Protein AF-A0A2L0AVS9-F1 (afdb_monomer_lite)

pLDDT: mean 85.57, std 12.65, range [37.66, 96.75]

InterPro domains:
  IPR000717 Proteasome component (PCI) domain [PF01399] (57-110)
  IPR000717 Proteasome component (PCI) domain [PS50250] (1-110)
  IPR016650 Eukaryotic translation initiation factor 3 subunit E [PTHR10317] (1-110)

Secondary structure (DSSP, 8-state):
-HHHHHHHHH-TT-HHHHHHHHHHHHHHTTT---HHHHHHHIIIII--HHHHHHHHHHHHHHHHT-TTTGGGHHHHHHHHHHHHHHHHHHH-SS--HHHHHHHHT--TT-

Foldseek 3Di:
DVVLLLVCLLPVVPPVVLVVLLVVLVVCVVPDDDLSSVLSCCVPPVVPLVSNVVSLVVVLVVQCPDPVRVVCSVSSSVSSLVSSVVSVPVVDPDDDLVNVCVSSVDDSVD

Organism: NCBI:txid2055427

Sequence (110 aa):
FRYLATAVIINRGRRSALKDLVKVIQQESYTYRDPITEFLEHLYVNFDFDGARQKLHECQTVLFNDFFLISCLDEFVENARLMIFETFCRIHQCISINMLAEKLNMNPDE

Structure (mmCIF, N/CA/C/O backbone):
data_AF-A0A2L0AVS9-F1
#
_entry.id   AF-A0A2L0AVS9-F1
#
loop_
_atom_site.group_PDB
_atom_site.id
_atom_site.type_symbol
_atom_site.label_atom_id
_atom_site.label_alt_id
_atom_site.label_comp_id
_atom_site.label_asym_id
_atom_site.label_entity_id
_atom_site.label_seq_id
_atom_site.pdbx_PDB_ins_code
_atom_site.Cartn_x
_atom_site.Cartn_y
_atom_site.Cartn_z
_atom_site.occupancy
_atom_site.B_iso_or_equiv
_atom_site.auth_seq_id
_atom_site.auth_comp_id
_atom_site.auth_asym_id
_atom_site.auth_atom_id
_atom_site.pdbx_PDB_model_num
ATOM 1 N N . PHE A 1 1 ? -2.432 -7.915 -11.779 1.00 81.00 1 PHE A N 1
ATOM 2 C CA . PHE A 1 1 ? -3.039 -7.103 -10.700 1.00 81.00 1 PHE A CA 1
ATOM 3 C C . PHE A 1 1 ? -2.221 -5.882 -10.309 1.00 81.00 1 PHE A C 1
ATOM 5 O O . PHE A 1 1 ? -2.837 -4.851 -10.077 1.00 81.00 1 PHE A O 1
ATOM 12 N N . ARG A 1 2 ? -0.879 -5.956 -10.322 1.00 90.12 2 ARG A N 1
ATOM 13 C CA . ARG A 1 2 ? 0.038 -4.843 -10.019 1.00 90.12 2 ARG A CA 1
ATOM 14 C C . ARG A 1 2 ? -0.424 -3.468 -10.528 1.00 90.12 2 ARG A C 1
ATOM 16 O O . ARG A 1 2 ? -0.809 -2.638 -9.720 1.00 90.12 2 ARG A O 1
ATOM 23 N N . TYR A 1 3 ? -0.494 -3.260 -11.847 1.00 92.94 3 TYR A N 1
ATOM 24 C CA . TYR A 1 3 ? -0.846 -1.954 -12.435 1.00 92.94 3 TYR A CA 1
ATOM 25 C C . TYR A 1 3 ? -2.227 -1.431 -12.018 1.00 92.94 3 TYR A C 1
ATOM 27 O O . TYR A 1 3 ? -2.392 -0.238 -11.782 1.00 92.94 3 TYR A O 1
ATOM 35 N N . LEU A 1 4 ? -3.218 -2.321 -11.889 1.00 91.12 4 LEU A N 1
ATOM 36 C CA . LEU A 1 4 ? -4.551 -1.948 -11.414 1.00 91.12 4 LEU A CA 1
ATOM 37 C C . LEU A 1 4 ? -4.505 -1.511 -9.945 1.00 91.12 4 LEU A C 1
ATOM 39 O O . LEU A 1 4 ? -5.085 -0.486 -9.600 1.00 91.12 4 LEU A O 1
ATOM 43 N N . ALA A 1 5 ? -3.797 -2.260 -9.096 1.00 92.00 5 ALA A N 1
ATOM 44 C CA . ALA A 1 5 ? -3.634 -1.925 -7.686 1.00 92.00 5 ALA A CA 1
ATOM 45 C C . ALA A 1 5 ? -2.885 -0.600 -7.504 1.00 92.00 5 ALA A C 1
ATOM 47 O O . ALA A 1 5 ? -3.348 0.267 -6.765 1.00 92.00 5 ALA A O 1
ATOM 48 N N . THR A 1 6 ? -1.803 -0.392 -8.255 1.00 94.31 6 THR A N 1
ATOM 49 C CA . THR A 1 6 ? -1.066 0.874 -8.288 1.00 94.31 6 THR A CA 1
ATOM 50 C C . THR A 1 6 ? -1.964 2.032 -8.717 1.00 94.31 6 THR A C 1
ATOM 52 O O . THR A 1 6 ? -2.022 3.042 -8.022 1.00 94.31 6 THR A O 1
ATOM 55 N N . ALA A 1 7 ? -2.739 1.879 -9.796 1.00 93.06 7 ALA A N 1
ATOM 56 C CA . ALA A 1 7 ? -3.654 2.919 -10.266 1.00 93.06 7 ALA A CA 1
ATOM 57 C C . ALA A 1 7 ? -4.754 3.261 -9.247 1.00 93.06 7 ALA A C 1
ATOM 59 O O . ALA A 1 7 ? -5.151 4.421 -9.138 1.00 93.06 7 ALA A O 1
ATOM 60 N N . VAL A 1 8 ? -5.250 2.272 -8.496 1.00 92.50 8 VAL A N 1
ATOM 61 C CA . VAL A 1 8 ? -6.240 2.487 -7.428 1.00 92.50 8 VAL A CA 1
ATOM 62 C C . VAL A 1 8 ? -5.626 3.210 -6.228 1.00 92.50 8 VAL A C 1
ATOM 64 O O . VAL A 1 8 ? -6.267 4.106 -5.687 1.00 92.50 8 VAL A O 1
ATOM 67 N N . ILE A 1 9 ? -4.397 2.862 -5.834 1.00 92.56 9 ILE A N 1
ATOM 68 C CA . ILE A 1 9 ? -3.676 3.537 -4.742 1.00 92.56 9 ILE A CA 1
ATOM 69 C C . ILE A 1 9 ? -3.357 4.987 -5.122 1.00 92.56 9 ILE A C 1
ATOM 71 O O . ILE A 1 9 ? -3.524 5.895 -4.311 1.00 92.56 9 ILE A O 1
ATOM 75 N N . ILE A 1 10 ? -2.953 5.222 -6.372 1.00 93.44 10 ILE A N 1
ATOM 76 C CA . ILE A 1 10 ? -2.655 6.561 -6.883 1.00 93.44 10 ILE A CA 1
ATOM 77 C C . ILE A 1 10 ? -3.925 7.421 -6.968 1.00 93.44 10 ILE A C 1
ATOM 79 O O . ILE A 1 10 ? -3.962 8.567 -6.523 1.00 93.44 10 ILE A O 1
ATOM 83 N N . ASN A 1 11 ? -5.014 6.859 -7.492 1.00 88.62 11 ASN A N 1
ATOM 84 C CA . ASN A 1 11 ? -6.247 7.603 -7.709 1.00 88.62 11 ASN A CA 1
ATOM 85 C C . ASN A 1 11 ? -7.207 7.512 -6.512 1.00 88.62 11 ASN A C 1
ATOM 87 O O . ASN A 1 11 ? -8.193 6.765 -6.521 1.00 88.62 11 ASN A O 1
ATOM 91 N N . ARG A 1 12 ? -6.974 8.367 -5.510 1.00 73.31 12 ARG A N 1
ATOM 92 C CA . ARG A 1 12 ? -7.787 8.439 -4.278 1.00 73.31 12 ARG A CA 1
ATOM 93 C C . ARG A 1 12 ? -9.273 8.746 -4.510 1.00 73.31 12 ARG A C 1
ATOM 95 O O . ARG A 1 12 ? -10.100 8.460 -3.646 1.00 73.31 12 ARG A O 1
ATOM 102 N N . GLY A 1 13 ? -9.639 9.304 -5.668 1.00 74.00 13 GLY A N 1
ATOM 103 C CA . GLY A 1 13 ? -11.030 9.596 -6.030 1.00 74.00 13 GLY A CA 1
ATOM 104 C C . GLY A 1 13 ? -11.877 8.345 -6.289 1.00 74.00 13 GLY A C 1
ATOM 105 O O . GLY A 1 13 ? -13.104 8.415 -6.265 1.00 74.00 13 GLY A O 1
ATOM 106 N N . ARG A 1 14 ? -11.252 7.176 -6.496 1.00 73.69 14 ARG A N 1
ATOM 107 C CA . ARG A 1 14 ? -11.936 5.914 -6.823 1.00 73.69 14 ARG A CA 1
ATOM 108 C C . ARG A 1 14 ? -12.041 4.952 -5.638 1.00 73.69 14 ARG A C 1
ATOM 110 O O . ARG A 1 14 ? -11.809 3.753 -5.774 1.00 73.69 14 ARG A O 1
ATOM 117 N N . ARG A 1 15 ? -12.475 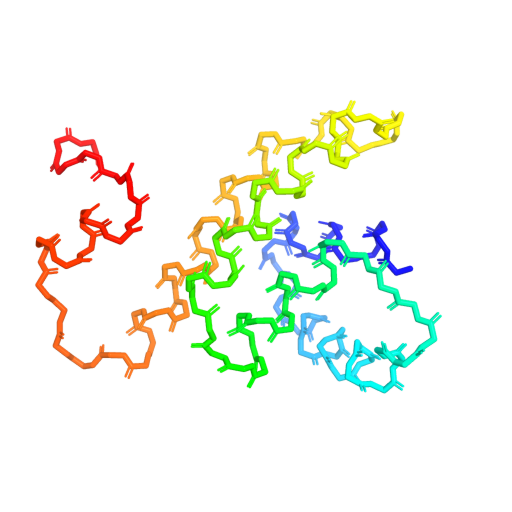5.455 -4.476 1.00 70.62 15 ARG A N 1
ATOM 118 C CA . ARG A 1 15 ? -12.694 4.635 -3.263 1.00 70.62 15 ARG A CA 1
ATOM 119 C C . ARG A 1 15 ? -13.650 3.450 -3.471 1.00 70.62 15 ARG A C 1
ATOM 121 O O . ARG A 1 15 ? -13.509 2.443 -2.786 1.00 70.62 15 ARG A O 1
ATOM 128 N N . SER A 1 16 ? -14.598 3.537 -4.408 1.00 79.81 16 SER A N 1
ATOM 129 C CA . SER A 1 16 ? -15.477 2.409 -4.754 1.00 79.81 16 SER A CA 1
ATOM 130 C C . SER A 1 16 ? -14.704 1.236 -5.365 1.00 79.81 16 SER A C 1
ATOM 132 O O . SER A 1 16 ? -14.916 0.097 -4.959 1.00 79.81 16 SER A O 1
ATOM 134 N N . ALA A 1 17 ? -13.750 1.516 -6.259 1.00 84.88 17 ALA A N 1
ATOM 135 C CA . ALA A 1 17 ? -12.933 0.498 -6.917 1.00 84.88 17 ALA A CA 1
ATOM 136 C C . ALA A 1 17 ? -11.991 -0.224 -5.942 1.00 84.88 17 ALA A C 1
ATOM 138 O O . ALA A 1 17 ? -11.697 -1.399 -6.135 1.00 84.88 17 ALA A O 1
ATOM 139 N N . LEU A 1 18 ? -11.556 0.449 -4.871 1.00 88.19 18 LEU A N 1
ATOM 140 C CA . LEU A 1 18 ? -10.712 -0.153 -3.838 1.00 88.19 18 LEU A CA 1
ATOM 141 C C . LEU A 1 18 ? -11.406 -1.331 -3.143 1.00 88.19 18 LEU A C 1
ATOM 143 O O . LEU A 1 18 ? -10.790 -2.372 -2.939 1.00 88.19 18 LEU A O 1
ATOM 147 N N . LYS A 1 19 ? -12.696 -1.196 -2.817 1.00 87.00 19 LYS A N 1
ATOM 148 C CA . LYS A 1 19 ? -13.450 -2.262 -2.143 1.00 87.00 19 LYS A CA 1
ATOM 149 C C . LYS A 1 19 ? -13.574 -3.509 -3.017 1.00 87.00 19 LYS A C 1
ATOM 151 O O . LYS A 1 19 ? -13.447 -4.622 -2.512 1.00 87.00 19 LYS A O 1
ATOM 156 N N . ASP A 1 20 ? -13.825 -3.323 -4.308 1.00 90.12 20 ASP A N 1
ATOM 157 C CA . ASP A 1 20 ? -13.938 -4.439 -5.245 1.00 90.12 20 ASP A CA 1
ATOM 158 C C . ASP A 1 20 ? -12.569 -5.062 -5.536 1.00 90.12 20 ASP A C 1
ATOM 160 O O . ASP A 1 20 ? -12.451 -6.284 -5.555 1.00 90.12 20 ASP A O 1
ATOM 164 N N . LEU A 1 21 ? -11.514 -4.247 -5.640 1.00 89.75 21 LEU A N 1
ATOM 165 C CA . LEU A 1 21 ? -10.142 -4.732 -5.774 1.00 89.75 21 LEU A CA 1
ATOM 166 C C . LEU A 1 21 ? -9.723 -5.611 -4.587 1.00 89.75 21 LEU A C 1
ATOM 168 O O . LEU A 1 21 ? -9.165 -6.681 -4.805 1.00 89.75 21 LEU A O 1
ATOM 172 N N . VAL A 1 22 ? -10.017 -5.204 -3.347 1.00 90.31 22 VAL A N 1
ATOM 173 C CA . VAL A 1 22 ? -9.688 -6.001 -2.149 1.00 90.31 22 VAL A CA 1
ATOM 174 C C . VAL A 1 22 ? -10.366 -7.373 -2.191 1.00 90.31 22 VAL A C 1
ATOM 176 O O . VAL A 1 22 ? -9.723 -8.376 -1.892 1.00 90.31 22 VAL A O 1
ATOM 179 N N . LYS A 1 23 ? -11.630 -7.450 -2.630 1.00 89.81 23 LYS A N 1
ATOM 180 C CA . LYS A 1 23 ? -12.322 -8.741 -2.792 1.00 89.81 23 LYS A CA 1
ATOM 181 C C . LYS A 1 23 ? -11.642 -9.634 -3.827 1.00 89.81 23 LYS A C 1
ATOM 183 O O . LYS A 1 23 ? -11.506 -10.830 -3.596 1.00 89.81 23 LYS A O 1
ATOM 188 N N . VAL A 1 24 ? -11.221 -9.063 -4.956 1.00 88.81 24 VAL A N 1
ATOM 189 C CA . VAL A 1 24 ? -10.518 -9.818 -6.004 1.00 88.81 24 VAL A CA 1
ATOM 190 C C . VAL A 1 24 ? -9.158 -10.304 -5.502 1.00 88.81 24 VAL A C 1
ATOM 192 O O . VAL A 1 24 ? -8.815 -11.460 -5.722 1.00 88.81 24 VAL A O 1
ATOM 195 N N . ILE A 1 25 ? -8.412 -9.470 -4.768 1.00 88.25 25 ILE A N 1
ATOM 196 C CA . ILE A 1 25 ? -7.135 -9.867 -4.151 1.00 88.25 25 ILE A CA 1
ATOM 197 C C . ILE A 1 25 ? -7.337 -11.068 -3.220 1.00 88.25 25 ILE A C 1
ATOM 199 O O . ILE A 1 25 ? -6.583 -12.028 -3.311 1.00 88.25 25 ILE A O 1
ATOM 203 N N . GLN A 1 26 ? -8.382 -11.065 -2.388 1.00 86.88 26 GLN A N 1
ATOM 204 C CA . GLN A 1 26 ? -8.689 -12.199 -1.507 1.00 86.88 26 GLN A CA 1
ATOM 205 C C . GLN A 1 26 ? -9.014 -13.493 -2.263 1.00 86.88 26 GLN A C 1
ATOM 207 O O . GLN A 1 26 ? -8.714 -14.577 -1.771 1.00 86.88 26 GLN A O 1
ATOM 212 N N . GLN A 1 27 ? -9.647 -13.399 -3.434 1.00 85.19 27 GLN A N 1
ATOM 213 C CA . GLN A 1 27 ? -9.984 -14.568 -4.251 1.00 85.19 27 GLN A CA 1
ATOM 214 C C . GLN A 1 27 ? -8.758 -15.141 -4.976 1.00 85.19 27 GLN A C 1
ATOM 216 O O . GLN A 1 27 ? -8.644 -16.355 -5.123 1.00 85.19 27 GLN A O 1
ATOM 221 N N . GLU A 1 28 ? -7.834 -14.276 -5.397 1.00 81.88 28 GLU A N 1
ATOM 222 C CA . GLU A 1 28 ? -6.688 -14.626 -6.248 1.00 81.88 28 GLU A CA 1
ATOM 223 C C . GLU A 1 28 ? -5.357 -14.782 -5.482 1.00 81.88 28 GLU A C 1
ATOM 225 O O . GLU A 1 28 ? -4.335 -15.128 -6.083 1.00 81.88 28 GLU A O 1
ATOM 230 N N . SER A 1 29 ? -5.343 -14.566 -4.159 1.00 73.19 29 SER A N 1
ATOM 231 C CA . SER A 1 29 ? -4.129 -14.555 -3.315 1.00 73.19 29 SER A CA 1
ATOM 232 C C . SER A 1 29 ? -3.326 -15.865 -3.337 1.00 73.19 29 SER A C 1
ATOM 234 O O . SER A 1 29 ? -2.121 -15.879 -3.070 1.00 73.19 29 SER A O 1
ATOM 236 N N . TYR A 1 30 ? -3.970 -16.979 -3.695 1.00 72.31 30 TYR A N 1
ATOM 237 C CA . TYR A 1 30 ? -3.335 -18.292 -3.834 1.00 72.31 30 TYR A CA 1
ATOM 238 C C . TYR A 1 30 ? -2.516 -18.441 -5.122 1.00 72.31 30 TYR A C 1
ATOM 240 O O . TYR A 1 30 ? -1.587 -19.246 -5.160 1.00 72.31 30 TYR A O 1
ATOM 248 N N . THR A 1 31 ? -2.843 -17.676 -6.165 1.00 73.94 31 THR A N 1
ATOM 249 C CA . THR A 1 31 ? -2.272 -17.839 -7.512 1.00 73.94 31 THR A CA 1
ATOM 250 C C . THR A 1 31 ? -1.173 -16.818 -7.794 1.00 73.94 31 THR A C 1
ATOM 252 O O . THR A 1 31 ? -0.246 -17.095 -8.556 1.00 73.94 31 THR A O 1
ATOM 255 N N . TYR A 1 32 ? -1.255 -15.629 -7.192 1.00 75.19 32 TYR A N 1
ATOM 256 C CA . TYR A 1 32 ? -0.345 -14.528 -7.489 1.00 75.19 32 TYR A CA 1
ATOM 257 C C . TYR A 1 32 ? -0.033 -13.696 -6.248 1.00 75.19 32 TYR A C 1
ATOM 259 O O . TYR A 1 32 ? -0.934 -13.181 -5.589 1.00 75.19 32 TYR A O 1
ATOM 267 N N . ARG A 1 33 ? 1.263 -13.529 -5.973 1.00 80.75 33 ARG A N 1
ATOM 268 C CA . ARG A 1 33 ? 1.779 -12.731 -4.859 1.00 80.75 33 ARG A CA 1
ATOM 269 C C . ARG A 1 33 ? 2.648 -11.603 -5.381 1.00 80.75 33 ARG A C 1
ATOM 271 O O . ARG A 1 33 ? 3.640 -11.837 -6.068 1.00 80.75 33 ARG A O 1
ATOM 278 N N . ASP A 1 34 ? 2.244 -10.383 -5.065 1.00 91.62 34 ASP A N 1
ATOM 279 C CA . ASP A 1 34 ? 2.949 -9.158 -5.410 1.00 91.62 34 ASP A CA 1
ATOM 280 C C . ASP A 1 34 ? 2.930 -8.213 -4.202 1.00 91.62 34 ASP A C 1
ATOM 282 O O . ASP A 1 34 ? 1.877 -8.082 -3.568 1.00 91.62 34 ASP A O 1
ATOM 286 N N . PRO A 1 35 ? 4.043 -7.528 -3.878 1.00 94.81 35 PRO A N 1
ATOM 287 C CA . PRO A 1 35 ? 4.101 -6.657 -2.706 1.00 94.81 35 PRO A CA 1
ATOM 288 C C . PRO A 1 35 ? 3.002 -5.589 -2.668 1.00 94.81 35 PRO A C 1
ATOM 290 O O . PRO A 1 35 ? 2.530 -5.248 -1.586 1.00 94.81 35 PRO A O 1
ATOM 293 N N . ILE A 1 36 ? 2.536 -5.102 -3.827 1.00 94.75 36 ILE A N 1
ATOM 294 C CA . ILE A 1 36 ? 1.478 -4.084 -3.904 1.00 94.75 36 ILE A CA 1
ATOM 295 C C . ILE A 1 36 ? 0.119 -4.670 -3.516 1.00 94.75 36 ILE A C 1
ATOM 297 O O . ILE A 1 36 ? -0.667 -4.024 -2.820 1.00 94.75 36 ILE A O 1
ATOM 301 N N . THR A 1 37 ? -0.182 -5.892 -3.957 1.00 93.38 37 THR A N 1
ATOM 302 C CA . THR A 1 37 ? -1.435 -6.559 -3.580 1.00 93.38 37 THR A CA 1
ATOM 303 C C . THR A 1 37 ? -1.401 -7.019 -2.128 1.00 93.38 37 THR A C 1
ATOM 305 O O . THR A 1 37 ? -2.391 -6.846 -1.424 1.00 93.38 37 THR A O 1
ATOM 308 N N . GLU A 1 38 ? -0.254 -7.520 -1.659 1.00 94.31 38 GLU A N 1
ATOM 309 C CA . GLU A 1 38 ? -0.056 -7.918 -0.260 1.00 94.31 38 GLU A CA 1
ATOM 310 C C . GLU A 1 38 ? -0.156 -6.712 0.683 1.00 94.31 38 GLU A C 1
ATOM 312 O O . GLU A 1 38 ? -0.772 -6.810 1.739 1.00 94.31 38 GLU A O 1
ATOM 317 N N . PHE A 1 39 ? 0.358 -5.541 0.293 1.00 95.94 39 PHE A N 1
ATOM 318 C CA . PHE A 1 39 ? 0.164 -4.295 1.041 1.00 95.94 39 PHE A CA 1
ATOM 319 C C . PHE A 1 39 ? -1.324 -4.002 1.304 1.00 95.94 39 PHE A C 1
ATOM 321 O O . PHE A 1 39 ? -1.718 -3.730 2.441 1.00 95.94 39 PHE A O 1
ATOM 328 N N . LEU A 1 40 ? -2.164 -4.088 0.266 1.00 93.69 40 LEU A N 1
ATOM 329 C CA . LEU A 1 40 ? -3.607 -3.862 0.392 1.00 93.69 40 LEU A CA 1
ATOM 330 C C . LEU A 1 40 ? -4.297 -4.944 1.228 1.00 93.69 40 LEU A C 1
ATOM 332 O O . LEU A 1 40 ? -5.235 -4.637 1.964 1.00 93.69 40 LEU A O 1
ATOM 336 N N . GLU A 1 41 ? -3.836 -6.188 1.134 1.00 92.88 41 GLU A N 1
ATOM 337 C CA . GLU A 1 41 ? -4.327 -7.297 1.950 1.00 92.88 41 GLU A CA 1
ATOM 338 C C . GLU A 1 41 ? -4.004 -7.082 3.436 1.00 92.88 41 GLU A C 1
ATOM 340 O O . GLU A 1 41 ? -4.906 -7.120 4.276 1.00 92.88 41 GLU A O 1
ATOM 345 N N . HIS A 1 42 ? -2.753 -6.752 3.772 1.00 94.00 42 HIS A N 1
ATOM 346 C CA . HIS A 1 42 ? -2.369 -6.408 5.141 1.00 94.00 42 HIS A CA 1
ATOM 347 C C . HIS A 1 42 ? -3.210 -5.250 5.687 1.00 94.00 42 HIS A C 1
ATOM 349 O O . HIS A 1 42 ? -3.683 -5.320 6.820 1.00 94.00 42 HIS A O 1
ATOM 355 N N . 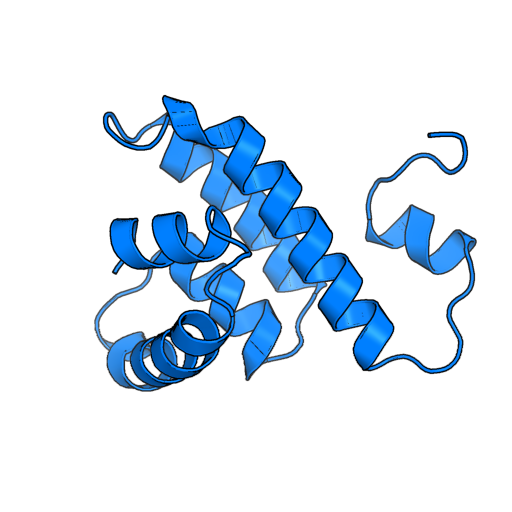LEU A 1 43 ? -3.466 -4.221 4.875 1.00 93.06 43 LEU A N 1
ATOM 356 C CA . LEU A 1 43 ? -4.172 -3.023 5.319 1.00 93.06 43 LEU A CA 1
ATOM 357 C C . LEU A 1 43 ? -5.691 -3.209 5.487 1.00 93.06 43 LEU A C 1
ATOM 359 O O . LEU A 1 43 ? -6.253 -2.723 6.467 1.00 93.06 43 LEU A O 1
ATOM 363 N N . TYR A 1 44 ? -6.365 -3.877 4.545 1.00 91.69 44 TYR A N 1
ATOM 364 C CA . TYR A 1 44 ? -7.837 -3.937 4.498 1.00 91.69 44 TYR A CA 1
ATOM 365 C C . TYR A 1 44 ? -8.446 -5.290 4.856 1.00 91.69 44 TYR A C 1
ATOM 367 O O . TYR A 1 44 ? -9.658 -5.361 5.066 1.00 91.69 44 TYR A O 1
ATOM 375 N N . VAL A 1 45 ? -7.640 -6.350 4.908 1.00 91.38 45 VAL A N 1
ATOM 376 C CA . VAL A 1 45 ? -8.097 -7.697 5.269 1.00 91.38 45 VAL A CA 1
ATOM 377 C C . VAL A 1 45 ? -7.580 -8.068 6.649 1.00 91.38 45 VAL A C 1
ATOM 379 O O . VAL A 1 45 ? -8.372 -8.365 7.540 1.00 91.38 45 VAL A O 1
ATOM 382 N N . ASN A 1 46 ? -6.261 -8.010 6.831 1.00 91.38 46 ASN A N 1
ATOM 383 C CA . ASN A 1 46 ? -5.616 -8.500 8.050 1.00 91.38 46 ASN A CA 1
ATOM 384 C C . ASN A 1 46 ? -5.522 -7.432 9.148 1.00 91.38 46 ASN A C 1
ATOM 386 O O . ASN A 1 46 ? -5.294 -7.775 10.304 1.00 91.38 46 ASN A O 1
ATOM 390 N N . PHE A 1 47 ? -5.688 -6.151 8.794 1.00 89.44 47 PHE A N 1
ATOM 391 C CA . PHE A 1 47 ? -5.444 -4.999 9.674 1.00 89.44 47 PHE A CA 1
ATOM 392 C C . PHE A 1 47 ? -4.058 -5.037 10.345 1.00 89.44 47 PHE A C 1
ATOM 394 O O . PHE A 1 47 ? -3.869 -4.579 11.472 1.00 89.44 47 PHE A O 1
ATOM 401 N N . ASP A 1 48 ? -3.078 -5.577 9.626 1.00 91.50 48 ASP A N 1
ATOM 402 C CA . ASP A 1 48 ? -1.690 -5.700 10.048 1.00 91.50 48 ASP A CA 1
ATOM 403 C C . ASP A 1 48 ? -0.885 -4.512 9.512 1.00 91.50 48 ASP A C 1
ATOM 405 O O . ASP A 1 48 ? -0.364 -4.518 8.396 1.00 91.50 48 ASP A O 1
ATOM 409 N N . PHE A 1 49 ? -0.814 -3.450 10.313 1.00 90.25 49 PHE A N 1
ATOM 410 C CA . PHE A 1 49 ? -0.138 -2.212 9.922 1.00 90.25 49 PHE A CA 1
ATOM 411 C C . PHE A 1 49 ? 1.385 -2.342 9.875 1.00 90.25 49 PHE A C 1
ATOM 413 O O . PHE A 1 49 ? 2.026 -1.624 9.107 1.00 90.25 49 PHE A O 1
ATOM 420 N N . ASP A 1 50 ? 1.966 -3.230 10.682 1.00 91.19 50 ASP A N 1
ATOM 421 C CA . ASP A 1 50 ? 3.412 -3.445 10.685 1.00 91.19 50 ASP A CA 1
ATOM 422 C C . ASP A 1 50 ? 3.817 -4.227 9.425 1.00 91.19 50 ASP A C 1
ATOM 424 O O . ASP A 1 50 ? 4.732 -3.808 8.710 1.00 91.19 50 ASP A O 1
ATOM 428 N N . GLY A 1 51 ? 3.049 -5.261 9.059 1.00 93.50 51 GLY A N 1
ATOM 429 C CA . GLY A 1 51 ? 3.181 -5.946 7.772 1.00 93.50 51 GLY A CA 1
ATOM 430 C C . GLY A 1 51 ? 2.945 -5.017 6.579 1.00 93.50 51 GLY A C 1
ATOM 431 O O . GLY A 1 51 ? 3.742 -5.004 5.641 1.00 93.50 51 GLY A O 1
ATOM 432 N N . ALA A 1 52 ? 1.923 -4.156 6.633 1.00 94.56 52 ALA A N 1
ATOM 433 C CA . ALA A 1 52 ? 1.668 -3.173 5.578 1.00 94.56 52 ALA A CA 1
ATOM 434 C C . ALA A 1 52 ? 2.853 -2.207 5.380 1.00 94.56 52 ALA A C 1
ATOM 436 O O . ALA A 1 52 ? 3.206 -1.888 4.245 1.00 94.56 52 ALA A O 1
ATOM 437 N N . A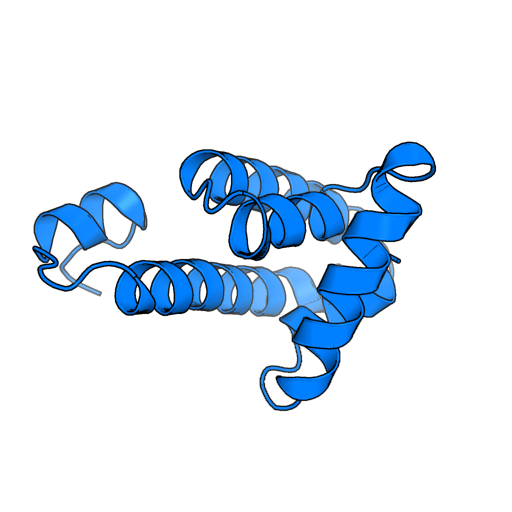RG A 1 53 ? 3.521 -1.763 6.453 1.00 91.12 53 ARG A N 1
ATOM 438 C CA . ARG A 1 53 ? 4.720 -0.914 6.333 1.00 91.12 53 ARG A CA 1
ATOM 439 C C . ARG A 1 53 ? 5.905 -1.639 5.736 1.00 91.12 53 ARG A C 1
ATOM 441 O O . ARG A 1 53 ? 6.576 -1.078 4.871 1.00 91.12 53 ARG A O 1
ATOM 448 N N . GLN A 1 54 ? 6.143 -2.871 6.172 1.00 94.81 54 GLN A N 1
ATOM 449 C CA . GLN A 1 54 ? 7.196 -3.695 5.597 1.00 94.81 54 GLN A CA 1
ATOM 450 C C . GLN A 1 54 ? 6.964 -3.877 4.090 1.00 94.81 54 GLN A C 1
ATOM 452 O O . GLN A 1 54 ? 7.867 -3.651 3.283 1.00 94.81 54 GLN A O 1
ATOM 457 N N . LYS A 1 55 ? 5.720 -4.168 3.694 1.00 96.06 55 LYS A N 1
ATOM 458 C CA . LYS A 1 55 ? 5.345 -4.294 2.283 1.00 96.06 55 LYS A CA 1
ATOM 459 C C . LYS A 1 55 ? 5.436 -2.991 1.511 1.00 96.06 55 LYS A C 1
ATOM 461 O O . LYS A 1 55 ? 5.819 -3.030 0.348 1.00 96.06 55 LYS A O 1
ATOM 466 N N . LEU A 1 56 ? 5.169 -1.839 2.124 1.00 96.06 56 LEU A N 1
ATOM 467 C CA . LEU A 1 56 ? 5.378 -0.543 1.475 1.00 96.06 56 LEU A CA 1
ATOM 468 C C . LEU A 1 56 ? 6.852 -0.332 1.086 1.00 96.06 56 LEU A C 1
ATOM 470 O O . LEU A 1 56 ? 7.126 0.181 0.002 1.00 96.06 56 LEU A O 1
ATOM 474 N N . HIS A 1 57 ? 7.800 -0.770 1.916 1.00 94.88 57 HIS A N 1
ATOM 475 C CA . HIS A 1 57 ? 9.221 -0.702 1.568 1.00 94.88 57 HIS A CA 1
ATOM 476 C C . HIS A 1 57 ? 9.573 -1.626 0.388 1.00 94.88 57 HIS A C 1
ATOM 478 O O . HIS A 1 57 ? 10.266 -1.223 -0.547 1.00 94.88 57 HIS A O 1
ATOM 484 N N . GLU A 1 58 ? 9.019 -2.839 0.365 1.00 96.75 58 GLU A N 1
ATOM 485 C CA . GLU A 1 58 ? 9.156 -3.751 -0.778 1.00 96.75 58 GLU A CA 1
ATOM 486 C C . GLU A 1 58 ? 8.515 -3.172 -2.054 1.00 96.75 58 GLU A C 1
ATOM 488 O O . GLU A 1 58 ? 9.102 -3.257 -3.135 1.00 96.75 58 GLU A O 1
ATOM 493 N N . CYS A 1 59 ? 7.357 -2.510 -1.936 1.00 96.56 59 CYS A N 1
ATOM 494 C CA . CYS A 1 59 ? 6.692 -1.831 -3.049 1.00 96.56 59 CYS A CA 1
ATOM 495 C C . CYS A 1 59 ? 7.598 -0.778 -3.684 1.00 96.56 59 CYS A C 1
ATOM 497 O O . CYS A 1 59 ? 7.673 -0.723 -4.905 1.00 96.56 59 CYS A O 1
ATOM 499 N N . GLN A 1 60 ? 8.325 0.018 -2.892 1.00 95.62 60 GLN A N 1
ATOM 500 C CA . GLN A 1 60 ? 9.250 1.021 -3.433 1.00 95.62 60 GLN A CA 1
ATOM 501 C C . GLN A 1 60 ? 10.285 0.391 -4.365 1.00 95.62 60 GLN A C 1
ATOM 503 O O . GLN A 1 60 ? 10.525 0.900 -5.456 1.00 95.62 60 GLN A O 1
ATOM 508 N N . THR A 1 61 ? 10.833 -0.763 -3.978 1.00 96.00 61 THR A N 1
ATOM 509 C CA . THR A 1 61 ? 11.789 -1.499 -4.814 1.00 96.00 61 THR A CA 1
ATOM 510 C C . THR A 1 61 ? 11.123 -2.020 -6.087 1.00 96.00 61 THR A C 1
ATOM 512 O O . THR A 1 61 ? 11.700 -1.926 -7.169 1.00 96.00 61 THR A O 1
ATOM 515 N N . VAL A 1 62 ? 9.897 -2.542 -5.990 1.00 95.69 62 VAL A N 1
ATOM 516 C CA . VAL A 1 62 ? 9.141 -3.024 -7.156 1.00 95.69 62 VAL A CA 1
ATOM 517 C C . VAL A 1 62 ? 8.834 -1.892 -8.134 1.00 95.69 62 VAL A C 1
ATOM 519 O O . VAL A 1 62 ? 9.079 -2.052 -9.326 1.00 95.69 62 VAL A O 1
ATOM 522 N N . LEU A 1 63 ? 8.330 -0.756 -7.649 1.00 96.00 63 LEU A N 1
ATOM 523 C CA . LEU A 1 63 ? 7.997 0.399 -8.485 1.00 96.00 63 LEU A CA 1
ATOM 524 C C . LEU A 1 63 ? 9.251 1.025 -9.097 1.00 96.00 63 LEU A C 1
ATOM 526 O O . LEU A 1 63 ? 9.221 1.405 -10.263 1.00 96.00 63 LEU A O 1
ATOM 530 N N . PHE A 1 64 ? 10.353 1.091 -8.346 1.00 96.62 64 PHE A N 1
ATOM 531 C CA . PHE A 1 64 ? 11.610 1.644 -8.844 1.00 96.62 64 PHE A CA 1
ATOM 532 C C . PHE A 1 64 ? 12.170 0.854 -10.036 1.00 96.62 64 PHE A C 1
ATOM 534 O O . PHE A 1 64 ? 12.721 1.425 -10.973 1.00 96.62 64 PHE A O 1
ATOM 541 N N . ASN A 1 65 ? 12.003 -0.470 -10.022 1.00 96.12 65 ASN A N 1
ATOM 542 C CA . ASN A 1 65 ? 12.490 -1.350 -11.083 1.00 96.12 65 ASN A CA 1
ATOM 543 C C . ASN A 1 65 ? 11.466 -1.587 -12.212 1.00 96.12 65 ASN A C 1
ATOM 545 O O . ASN A 1 65 ? 11.763 -2.319 -13.156 1.00 96.12 65 ASN A O 1
ATOM 549 N N . ASP A 1 66 ? 10.265 -1.003 -12.138 1.00 96.56 66 ASP A N 1
ATOM 550 C CA . ASP A 1 66 ? 9.220 -1.165 -13.152 1.00 96.56 66 ASP A CA 1
ATOM 551 C C . ASP A 1 66 ? 9.182 0.050 -14.089 1.00 96.56 66 ASP A C 1
ATOM 553 O O . ASP A 1 66 ? 8.893 1.177 -13.682 1.00 96.56 66 ASP A O 1
ATOM 557 N N . PHE A 1 67 ? 9.446 -0.203 -15.375 1.00 95.50 67 PHE A N 1
ATOM 558 C CA . PHE A 1 67 ? 9.546 0.822 -16.417 1.00 95.50 67 PHE A CA 1
ATOM 559 C C . PHE A 1 67 ? 8.309 1.729 -16.509 1.00 95.50 67 PHE A C 1
ATOM 561 O O . PHE A 1 67 ? 8.443 2.910 -16.822 1.00 95.50 67 PHE A O 1
ATOM 568 N N . PHE A 1 68 ? 7.111 1.203 -16.235 1.00 96.00 68 PHE A N 1
ATOM 569 C CA . PHE A 1 68 ? 5.867 1.968 -16.355 1.00 96.00 68 PHE A CA 1
ATOM 570 C C . PHE A 1 68 ? 5.452 2.663 -15.056 1.00 96.00 68 PHE A C 1
ATOM 572 O O . PHE A 1 68 ? 4.632 3.577 -15.104 1.00 96.00 68 PHE A O 1
ATOM 579 N N . LEU A 1 69 ? 5.966 2.223 -13.903 1.00 95.50 69 LEU A N 1
ATOM 580 C CA . LEU A 1 69 ? 5.512 2.692 -12.588 1.00 95.50 69 LEU A CA 1
ATOM 581 C C . LEU A 1 69 ? 6.509 3.603 -11.873 1.00 95.50 69 LEU A C 1
ATOM 583 O O . LEU A 1 69 ? 6.102 4.301 -10.945 1.00 95.50 69 LEU A O 1
ATOM 587 N N . ILE A 1 70 ? 7.772 3.641 -12.306 1.00 96.06 70 ILE A N 1
ATOM 588 C CA . ILE A 1 70 ? 8.820 4.483 -11.708 1.00 96.06 70 ILE A CA 1
ATOM 589 C C . ILE A 1 70 ? 8.397 5.954 -11.579 1.00 96.06 70 ILE A C 1
ATOM 591 O O . ILE A 1 70 ? 8.641 6.575 -10.549 1.00 96.06 70 ILE A O 1
ATOM 595 N N . SER A 1 71 ? 7.695 6.508 -12.574 1.00 95.69 71 SER A N 1
ATOM 596 C CA . SER A 1 71 ? 7.231 7.904 -12.559 1.00 95.69 71 SER A CA 1
ATOM 597 C C . SER A 1 71 ? 6.173 8.194 -11.494 1.00 95.69 71 SER A C 1
ATOM 599 O O . SER A 1 71 ? 5.910 9.351 -11.191 1.00 95.69 71 SER A O 1
ATOM 601 N N . CYS A 1 72 ? 5.540 7.154 -10.957 1.00 95.50 72 CYS A N 1
ATOM 602 C CA . CYS A 1 72 ? 4.499 7.253 -9.945 1.00 95.50 72 CYS A CA 1
ATOM 603 C C . CYS A 1 72 ? 4.991 6.855 -8.548 1.00 95.50 72 CYS A C 1
ATOM 605 O O . CYS A 1 72 ? 4.171 6.767 -7.637 1.00 95.50 72 CYS A O 1
ATOM 607 N N . LEU A 1 73 ? 6.288 6.573 -8.374 1.00 95.44 73 LEU A N 1
ATOM 608 C CA . LEU A 1 73 ? 6.843 6.058 -7.123 1.00 9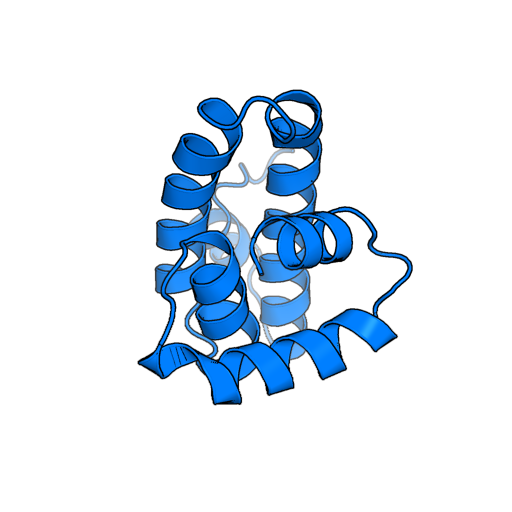5.44 73 LEU A CA 1
ATOM 609 C C . LEU A 1 73 ? 6.529 6.971 -5.930 1.00 95.44 73 LEU A C 1
ATOM 611 O O . LEU A 1 73 ? 5.949 6.507 -4.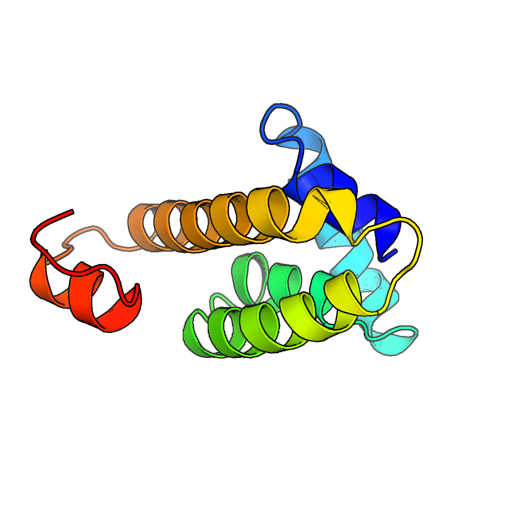949 1.00 95.44 73 LEU A O 1
ATOM 615 N N . ASP A 1 74 ? 6.858 8.258 -6.032 1.00 95.06 74 ASP A N 1
ATOM 616 C CA . ASP A 1 74 ? 6.684 9.207 -4.927 1.00 95.06 74 ASP A CA 1
ATOM 617 C C . ASP A 1 74 ? 5.201 9.393 -4.578 1.00 95.06 74 ASP A C 1
ATOM 619 O O . ASP A 1 74 ? 4.803 9.291 -3.417 1.00 95.06 74 ASP A O 1
ATOM 623 N N . GLU A 1 75 ? 4.354 9.568 -5.598 1.00 95.56 75 GLU A N 1
ATOM 624 C CA . GLU A 1 75 ? 2.904 9.691 -5.425 1.00 95.56 75 GLU A CA 1
ATOM 625 C C . GLU A 1 75 ? 2.301 8.432 -4.787 1.00 95.56 75 GLU A C 1
ATOM 627 O O . GLU A 1 75 ? 1.460 8.519 -3.890 1.00 95.56 75 GLU A O 1
ATOM 632 N N . PHE A 1 76 ? 2.748 7.247 -5.207 1.00 96.19 76 PHE A N 1
ATOM 633 C CA . PHE A 1 76 ? 2.317 5.984 -4.622 1.00 96.19 76 PHE A CA 1
ATOM 634 C C . PHE A 1 76 ? 2.687 5.892 -3.139 1.00 96.19 76 PHE A C 1
ATOM 636 O O . PHE A 1 76 ? 1.839 5.511 -2.331 1.00 96.19 76 PHE A O 1
ATOM 643 N N . VAL A 1 77 ? 3.925 6.238 -2.771 1.00 95.19 77 VAL A N 1
ATOM 644 C CA . VAL A 1 77 ? 4.406 6.157 -1.383 1.00 95.19 77 VAL A CA 1
ATOM 645 C C . VAL A 1 77 ? 3.614 7.090 -0.476 1.00 95.19 77 VAL A C 1
ATOM 647 O O . VAL A 1 77 ? 3.138 6.655 0.576 1.00 95.19 77 VAL A O 1
ATOM 650 N N . GLU A 1 78 ? 3.415 8.337 -0.893 1.00 93.62 78 GLU A N 1
ATOM 651 C CA . GLU A 1 78 ? 2.639 9.313 -0.128 1.00 93.62 78 GLU A CA 1
ATOM 652 C C . GLU A 1 78 ? 1.178 8.875 0.033 1.00 93.62 78 GLU A C 1
ATOM 654 O O . GLU A 1 78 ? 0.623 8.888 1.136 1.00 93.62 78 GLU A O 1
ATOM 659 N N . ASN A 1 79 ? 0.556 8.378 -1.038 1.00 94.56 79 ASN A N 1
ATOM 660 C CA . ASN A 1 79 ? -0.811 7.866 -0.974 1.00 94.56 79 ASN A CA 1
ATOM 661 C C . ASN A 1 79 ? -0.926 6.640 -0.060 1.00 94.56 79 ASN A C 1
ATOM 663 O O . ASN A 1 79 ? -1.852 6.563 0.747 1.00 94.56 79 ASN A O 1
ATOM 667 N N . ALA A 1 80 ? 0.022 5.706 -0.135 1.00 94.50 80 ALA A N 1
ATOM 668 C CA . ALA A 1 80 ? 0.038 4.511 0.700 1.00 94.50 80 ALA A CA 1
ATOM 669 C C . ALA A 1 80 ? 0.207 4.848 2.192 1.00 94.50 80 ALA A C 1
ATOM 671 O O . ALA A 1 80 ? -0.491 4.274 3.032 1.00 94.50 80 ALA A O 1
ATOM 672 N N . ARG A 1 81 ? 1.070 5.817 2.534 1.00 92.38 81 ARG A N 1
ATOM 673 C CA . ARG A 1 81 ? 1.225 6.327 3.910 1.00 92.38 81 ARG A CA 1
ATOM 674 C C . ARG A 1 81 ? -0.083 6.896 4.446 1.00 92.38 81 ARG A C 1
ATOM 676 O O . ARG A 1 81 ? -0.504 6.544 5.550 1.00 92.38 81 ARG A O 1
ATOM 683 N N . LEU A 1 82 ? -0.766 7.707 3.642 1.00 90.94 82 LEU A N 1
ATOM 684 C CA . LEU A 1 82 ? -2.066 8.263 4.009 1.00 90.94 82 LEU A CA 1
ATOM 685 C C . LEU A 1 82 ? -3.133 7.179 4.150 1.00 90.94 82 LEU A C 1
ATOM 687 O O . LEU A 1 82 ? -3.934 7.247 5.074 1.00 90.94 82 LEU A O 1
ATOM 691 N N . MET A 1 83 ? -3.126 6.142 3.312 1.00 92.19 83 MET A N 1
ATOM 692 C CA . MET A 1 83 ? -4.045 5.008 3.455 1.00 92.19 83 MET A CA 1
ATOM 693 C C . MET A 1 83 ? -3.809 4.228 4.755 1.00 92.19 83 MET A C 1
ATOM 695 O O . MET A 1 83 ? -4.782 3.871 5.427 1.00 92.19 83 MET A O 1
ATOM 699 N N . ILE A 1 84 ? -2.546 3.995 5.136 1.00 91.38 84 ILE A N 1
ATOM 700 C CA . ILE A 1 84 ? -2.189 3.397 6.433 1.00 91.38 84 ILE A CA 1
ATOM 701 C C . ILE A 1 84 ? -2.765 4.249 7.567 1.00 91.38 84 ILE A C 1
ATOM 703 O O . ILE A 1 84 ? -3.469 3.723 8.429 1.00 91.38 84 ILE A O 1
ATOM 707 N N . PHE A 1 85 ? -2.511 5.559 7.541 1.00 88.38 85 PHE A N 1
ATOM 708 C CA . PHE A 1 85 ? -2.981 6.494 8.560 1.00 88.38 85 PHE A CA 1
ATOM 709 C C . PHE A 1 85 ? -4.508 6.570 8.637 1.00 88.38 85 PHE A C 1
ATOM 711 O O . PHE A 1 85 ? -5.079 6.381 9.707 1.00 88.38 85 PHE A O 1
ATOM 718 N N . GLU A 1 86 ? -5.189 6.794 7.511 1.00 88.62 86 GLU A N 1
ATOM 719 C CA . GLU A 1 86 ? -6.652 6.874 7.444 1.00 88.62 86 GLU A CA 1
ATOM 720 C C . GLU A 1 86 ? -7.302 5.602 7.996 1.00 88.62 86 GLU A C 1
ATOM 722 O O . GLU A 1 86 ? -8.299 5.670 8.717 1.00 88.62 86 GLU A O 1
ATOM 727 N N . THR A 1 87 ? -6.744 4.437 7.663 1.00 89.62 87 THR A N 1
ATOM 728 C CA . THR A 1 87 ? -7.273 3.147 8.118 1.00 89.62 87 THR A CA 1
ATOM 729 C C . THR A 1 87 ? -7.006 2.940 9.605 1.00 89.62 87 THR A C 1
ATOM 731 O O . THR A 1 87 ? -7.913 2.540 10.332 1.00 89.62 87 THR A O 1
ATOM 734 N N . PHE A 1 88 ? -5.805 3.281 10.078 1.00 86.81 88 PHE A N 1
ATOM 735 C CA . PHE A 1 88 ? -5.443 3.220 11.491 1.00 86.81 88 PHE A CA 1
ATOM 736 C C . PHE A 1 88 ? -6.351 4.114 12.344 1.00 86.81 88 PHE A C 1
ATOM 738 O O . PHE A 1 88 ? -6.921 3.655 13.336 1.00 86.81 88 PHE A O 1
ATOM 745 N N . CYS A 1 89 ? -6.551 5.362 11.915 1.00 85.00 89 CYS A N 1
ATOM 746 C CA . CYS A 1 89 ? -7.387 6.336 12.606 1.00 85.00 89 CYS A CA 1
ATOM 747 C C . CYS A 1 89 ? -8.871 5.970 12.602 1.00 85.00 89 CYS A C 1
ATOM 749 O O . CYS A 1 89 ? -9.602 6.322 13.521 1.00 85.00 89 CYS A O 1
ATOM 751 N N . ARG A 1 90 ? -9.331 5.238 11.584 1.00 85.75 90 ARG A N 1
ATOM 752 C CA . ARG A 1 90 ? -10.725 4.795 11.500 1.00 85.75 90 ARG A CA 1
ATOM 753 C C . ARG A 1 90 ? -11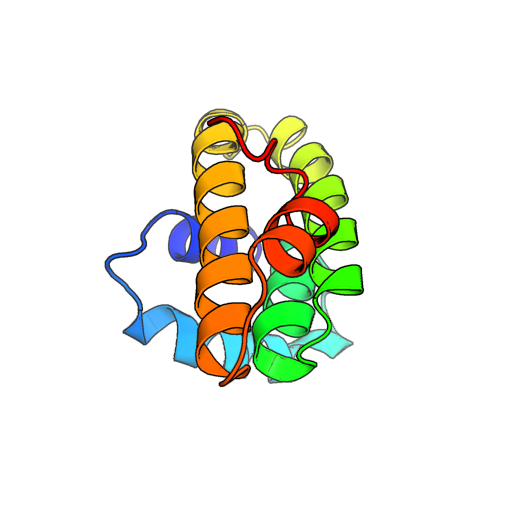.081 3.737 12.543 1.00 85.75 90 ARG A C 1
ATOM 755 O O . ARG A 1 90 ? -12.240 3.670 12.941 1.00 85.75 90 ARG A O 1
ATOM 762 N N . ILE A 1 91 ? -10.125 2.902 12.948 1.00 85.00 91 ILE A N 1
ATOM 763 C CA . ILE A 1 91 ? -10.386 1.775 13.857 1.00 85.00 91 ILE A CA 1
ATOM 764 C C . ILE A 1 91 ? -9.954 2.042 15.308 1.00 85.00 91 ILE A C 1
ATOM 766 O O . ILE A 1 91 ? -10.426 1.353 16.209 1.00 85.00 91 ILE A O 1
ATOM 770 N N . HIS A 1 92 ? -9.105 3.046 15.557 1.00 81.56 92 HIS A N 1
ATOM 771 C CA . HIS A 1 92 ? -8.673 3.433 16.904 1.00 81.56 92 HIS A CA 1
ATOM 772 C C . HIS A 1 92 ? -9.421 4.687 17.377 1.00 81.56 92 HIS A C 1
ATOM 774 O O . HIS A 1 92 ? -9.305 5.749 16.777 1.00 81.56 92 HIS A O 1
ATOM 780 N N . GLN A 1 93 ? -10.173 4.583 18.479 1.00 65.62 93 GLN A N 1
ATOM 781 C CA . GLN A 1 93 ? -10.952 5.705 19.032 1.00 65.62 93 GLN A CA 1
ATOM 782 C C . GLN A 1 93 ? -10.119 6.704 19.854 1.00 65.62 93 GLN A C 1
ATOM 784 O O . GLN A 1 93 ? -10.490 7.870 19.946 1.00 65.62 93 GLN A O 1
ATOM 789 N N . CYS A 1 94 ? -8.997 6.265 20.435 1.00 74.06 94 CYS A N 1
ATOM 790 C CA . CYS A 1 94 ? -8.074 7.108 21.194 1.00 74.06 94 CYS A CA 1
ATOM 791 C C . CYS A 1 94 ? -6.670 6.944 20.623 1.00 74.06 94 CYS A C 1
ATOM 793 O O . CYS A 1 94 ? -6.089 5.862 20.695 1.00 74.06 94 CYS A O 1
ATOM 795 N N . ILE A 1 95 ? -6.131 8.020 20.057 1.00 71.44 95 ILE A N 1
ATOM 796 C CA . ILE A 1 95 ? -4.839 8.009 19.381 1.00 71.44 95 ILE A CA 1
ATOM 797 C C . ILE A 1 95 ? -3.980 9.105 19.996 1.00 71.44 95 ILE A C 1
ATOM 799 O O . ILE A 1 95 ? -4.304 10.286 19.908 1.00 71.44 95 ILE A O 1
ATOM 803 N N . SER A 1 96 ? -2.889 8.703 20.643 1.00 69.75 96 SER A N 1
ATOM 804 C CA . SER A 1 96 ? -1.867 9.643 21.098 1.00 69.75 96 SER A CA 1
ATOM 805 C C . SER A 1 96 ? -1.006 10.081 19.915 1.00 69.75 96 SER A C 1
ATOM 807 O O . SER A 1 96 ? -0.657 9.261 19.064 1.00 69.75 96 SER A O 1
ATOM 809 N N . ILE A 1 97 ? -0.614 11.357 19.893 1.00 71.50 97 ILE A N 1
ATOM 810 C CA . ILE A 1 97 ? 0.285 11.908 18.871 1.00 71.50 97 ILE A CA 1
ATOM 811 C C . ILE A 1 97 ? 1.644 11.192 18.861 1.00 71.50 97 ILE A C 1
ATOM 813 O O . ILE A 1 97 ? 2.210 10.956 17.800 1.00 71.50 97 ILE A O 1
ATOM 817 N N . ASN A 1 98 ? 2.104 10.723 20.026 1.00 67.31 98 ASN A N 1
ATOM 818 C CA . ASN A 1 98 ? 3.331 9.931 20.144 1.00 67.31 98 ASN A CA 1
ATOM 819 C C . ASN A 1 98 ? 3.175 8.566 19.462 1.00 67.31 98 ASN A C 1
ATOM 821 O O . ASN A 1 98 ? 4.084 8.099 18.787 1.00 67.31 98 ASN A O 1
ATOM 825 N N . MET A 1 99 ? 1.987 7.963 19.582 1.00 70.25 99 MET A N 1
ATOM 826 C CA . MET A 1 99 ? 1.660 6.693 18.932 1.00 70.25 99 MET A CA 1
ATOM 827 C C . MET A 1 99 ? 1.595 6.845 17.411 1.00 70.25 99 MET A C 1
ATOM 829 O O . MET A 1 99 ? 1.928 5.906 16.699 1.00 70.25 99 MET A O 1
ATOM 833 N N . LEU A 1 100 ? 1.182 8.016 16.913 1.00 68.62 100 LEU A N 1
ATOM 834 C CA . LEU A 1 100 ? 1.219 8.344 15.488 1.00 68.62 100 LEU A CA 1
ATOM 835 C C . LEU A 1 100 ? 2.651 8.532 14.997 1.00 68.62 100 LEU A C 1
ATOM 837 O O . LEU A 1 100 ? 3.014 7.905 14.008 1.00 68.62 100 LEU A O 1
ATOM 841 N N . ALA A 1 101 ? 3.460 9.327 15.697 1.00 67.75 101 ALA A N 1
ATOM 842 C CA . ALA A 1 101 ? 4.841 9.608 15.313 1.00 67.75 101 ALA A CA 1
ATOM 843 C C . ALA A 1 101 ? 5.704 8.331 15.269 1.00 67.75 101 ALA A C 1
ATOM 845 O O . ALA A 1 101 ? 6.334 8.051 14.249 1.00 67.75 101 ALA A O 1
ATOM 846 N N . GLU A 1 102 ? 5.656 7.499 16.320 1.00 67.88 102 GLU A N 1
ATOM 847 C CA . GLU A 1 102 ? 6.407 6.233 16.385 1.00 67.88 102 GLU A CA 1
ATOM 848 C C . GLU A 1 102 ? 6.001 5.251 15.290 1.00 67.88 102 GLU A C 1
ATOM 850 O O . GLU A 1 102 ? 6.831 4.546 14.721 1.00 67.88 102 GLU A O 1
ATOM 855 N N . LYS A 1 103 ? 4.703 5.173 14.997 1.00 65.44 103 LYS A N 1
ATOM 856 C CA . LYS A 1 103 ? 4.201 4.237 14.002 1.00 65.44 103 LYS A CA 1
ATOM 857 C C . LYS A 1 103 ? 4.469 4.793 12.590 1.00 65.44 103 LYS A C 1
ATOM 859 O O . LYS A 1 103 ? 4.956 4.061 11.741 1.00 65.44 103 LYS A O 1
ATOM 864 N N . LEU A 1 104 ? 4.218 6.062 12.289 1.00 63.19 104 LEU A N 1
ATOM 865 C CA . LEU A 1 104 ? 4.261 6.568 10.906 1.00 63.19 104 LEU A CA 1
ATOM 866 C C . LEU A 1 104 ? 5.645 6.989 10.406 1.00 63.19 104 LEU A C 1
ATOM 868 O O . LEU A 1 104 ? 5.743 7.339 9.231 1.00 63.19 104 LEU A O 1
ATOM 872 N N . ASN A 1 105 ? 6.696 6.942 11.239 1.00 59.94 105 ASN A N 1
ATOM 873 C CA . ASN A 1 105 ? 7.991 7.575 10.938 1.00 59.94 105 ASN A CA 1
ATOM 874 C C . ASN A 1 105 ? 7.811 9.032 10.465 1.00 59.94 105 ASN A C 1
ATOM 876 O O . ASN A 1 105 ? 8.538 9.513 9.599 1.00 59.94 105 ASN A O 1
ATOM 880 N N . MET A 1 106 ? 6.791 9.704 10.998 1.00 55.56 106 MET A N 1
ATOM 881 C CA . MET A 1 106 ? 6.562 11.126 10.802 1.00 55.56 106 MET A CA 1
ATOM 882 C C . MET A 1 106 ? 7.219 11.813 11.988 1.00 55.56 106 MET A C 1
ATOM 884 O O . MET A 1 106 ? 6.883 11.515 13.138 1.00 55.56 106 MET A O 1
ATOM 888 N N . ASN A 1 107 ? 8.193 12.680 11.720 1.00 48.88 107 ASN A N 1
ATOM 889 C CA . ASN A 1 107 ? 8.725 13.528 12.773 1.00 48.88 107 ASN A CA 1
ATOM 890 C C . ASN A 1 107 ? 7.568 14.400 13.291 1.00 48.88 107 ASN A C 1
ATOM 892 O O . ASN A 1 107 ? 6.819 14.932 12.477 1.00 48.88 107 ASN A O 1
ATOM 896 N N . PRO A 1 108 ? 7.394 14.553 14.613 1.00 46.88 108 PRO A N 1
ATOM 897 C CA . PRO A 1 108 ? 6.276 15.310 15.182 1.00 46.88 108 PRO A CA 1
ATOM 898 C C . PRO A 1 108 ? 6.259 16.810 14.821 1.00 46.88 108 PRO A C 1
ATOM 900 O O . PRO A 1 108 ? 5.303 17.491 15.183 1.00 46.88 108 PRO A O 1
ATOM 903 N N . ASP A 1 109 ? 7.278 17.302 14.109 1.00 47.66 109 ASP A N 1
ATOM 904 C CA . ASP A 1 109 ? 7.464 18.704 13.719 1.00 47.66 109 ASP A CA 1
ATOM 905 C C . ASP A 1 109 ? 7.233 18.986 12.211 1.00 47.66 109 ASP A C 1
ATOM 907 O O . ASP A 1 109 ? 7.536 20.091 11.760 1.00 47.66 109 ASP A O 1
ATOM 911 N N . GLU A 1 110 ? 6.698 18.034 11.431 1.00 37.66 110 GLU A N 1
ATOM 912 C CA . GLU A 1 110 ? 6.268 18.246 10.026 1.00 37.66 110 GLU A CA 1
ATOM 913 C C . GLU A 1 110 ? 4.753 18.098 9.822 1.00 37.66 110 GLU A C 1
ATOM 915 O O . GLU A 1 110 ? 4.171 17.082 10.271 1.00 37.66 110 GLU A O 1
#

Radius of gyration: 13.93 Å; chains: 1; bounding box: 28×37×38 Å

=== Feature glossary ===
The record interleaves many kinds of information about one protein. Here is each kind framed as the question it answers.

Q: What does the local fold look like, residue by residue?
A: A 3Di character summarizes, for each residue, the relative orientation of the Cα frame of its nearest spatial neighbor. Because it encodes fold topology rather than chemistry, 3Di alignments detect remote structural similarity that sequence alignment misses.

Q: Which residues are in helices, strands, or loops?
A: Secondary structure is the local, repeating backbone conformation. DSSP classifies it into eight states by reading the hydrogen-bond network: three helix types (H, G, I), two β types (E, B), two non-regular types (T, S), and unstructured coil (-).

Q: How big and how compact is the whole molecule?
A: Three whole-structure scalars: the radius of gyration (RMS distance of Cα from centroid, in Å), the count of Cα–Cα contacts (pairs closer than 8 Å and separated by more than four residues in sequence — i.e. tertiary, not local, contacts), and the bounding-box dimensions. Together they distinguish compact globular folds from extended fibres or disordered chains.

Q: How confident is the AlphaFold model at each residue?
A: For AlphaFold models, the B-factor field carries pLDDT — the model's own estimate of local accuracy on a 0–100 scale. Regions with pLDDT<50 should be treated as essentially unmodeled; they often correspond to intrinsically disordered segments.

Q: What family and function is it annotated with?
A: Functional annotations link the protein to curated databases. InterPro entries identify conserved domains and families by matching the sequence against member-database signatures (Pfam, PROSITE, CDD, …). Gene Ontology (GO) terms describe molecular function, biological process, and cellular component in a controlled vocabulary. CATH places the structure in a hierarchical fold classification (Class/Architecture/Topology/Homologous-superfamily). The organism is the source species.

Q: What known structures does this most resemble?
A: Nearest PDB neighbors are the top structural matches found by Foldseek when searching this structure against the entire Protein Data Bank. Each hit reports a TM-score (0 to 1; >0.5 almost always implies the same fold) and an E-value. These are *structural* homologs — they may share no detectable sequence similarity.

Q: Which residues are buried vs exposed?
A: Solvent-accessible surface area (SASA) is the area in Å² traced out by the centre of a 1.4 Å probe sphere (a water molecule) rolled over the protein's van der Waals surface (Shrake–Rupley / Lee–Richards construction). Buried residues have near-zero SASA; fully exposed residues can exceed 200 Å². The total SASA scales roughly with the number of surface residues.

Q: What are the backbone torsion angles?
A: φ (phi) and ψ (psi) are the two rotatable backbone dihedrals per residue: φ is the C(i-1)–N–Cα–C torsion, ψ is the N–Cα–C–N(i+1) torsion, both in degrees on (−180°, 180°]. α-helical residues cluster near (−60°, −45°); β-strand residues near (−120°, +130°). A Ramachandran plot is simply a scatter of (φ, ψ) for every residue.

Q: Are the domains correctly placed relative to each other?
A: Predicted aligned error is AlphaFold's pairwise confidence. Unlike pLDDT (per-residue), PAE is per-residue-pair and captures whether two parts of the structure are correctly placed relative to each other. Units are ångströms of expected positional error.

Q: What if only a Cα trace is available?
A: P-SEA three-state annotation labels each residue as helix, strand, or coil based purely on the geometry of the Cα trace. It serves as a fallback when the full backbone (and thus DSSP) is unavailable.

Q: What is the amino-acid chain?
A: This is the polypeptide sequence — one letter per residue, N-terminus first. Length ranges from a few dozen residues for small domains to over a thousand for large multi-domain proteins.

Q: What do the rendered images show?
A: The six renders are orthographic views along the three Cartesian axes in both directions. Representation (cartoon, sticks, or surface) and color scheme (sequence-rainbow or by-chain) vary across proteins so the training set covers all the common visualization conventions.

Q: What do the diagnostic plots show?
A: Plot images: a contact map (which residues are close in 3D, as an N×N binary image), a Ramachandran scatter (backbone torsion angles, revealing secondary-structure composition at a glance), and — for AlphaFold structures — a PAE heatmap (pairwise prediction confidence).

Q: How mobile is each atom in the crystal?
A: B-factor (Debye–Waller factor) reflects atomic displacement in the crystal lattice. It is an experimental observable (units Å²), not a prediction; low values mean the atom is pinned down, high values mean it moves or is heterogeneous across the crystal.

Q: Where is each backbone atom in 3D?
A: The mmCIF table is the protein's shape written out atom by atom. For each backbone N, Cα, C, and carbonyl O, it records an (x, y, z) coordinate triple in Å plus the residue type, chain letter, and residue number.